Protein AF-A0A1C3NX57-F1 (afdb_monomer)

Secondary structure (DSSP, 8-state):
---TTHHHHHHHHHHHHH-GGGHHHHHHHHHIIIIIS---SSHHHHHHHHHHTT--GGGGGGGG--TTHHHHHHHHHHHHGGG-TT--S-EEEETTEEEE----SSPP-THHHHHHHHHHHHHHTSTT---------SPPP--

Nearest PDB structures (foldseek):
  5xur-assembly2_C  TM=9.170E-01  e=8.388E-14  Mycobacterium tuberculosis H37Rv
  4nxi-assembly1_B  TM=9.418E-01  e=3.862E-13  Mycobacterium tuberculosis H37Rv
  4wkw-assembly2_B  TM=9.558E-01  e=8.288E-13  Mycobacterium leprae Br4923
  4nxi-assembly1_A  TM=9.249E-01  e=4.885E-13  Mycobacterium tuberculosis H37Rv
  5xur-assembly1_B  TM=8.893E-01  e=7.815E-13  Mycobacterium tuberculosis H37Rv

InterPro domains:
  IPR036249 Thioredoxin-like superfamily [SSF52833] (11-103)
  IPR053977 Thioredoxin-like reductase Rv2466c-like [PF22234] (2-134)

Structure (mmCIF, N/CA/C/O backbone):
data_AF-A0A1C3NX57-F1
#
_entry.id   AF-A0A1C3NX57-F1
#
loop_
_atom_site.group_PDB
_atom_site.id
_atom_site.type_symbol
_atom_site.label_atom_id
_atom_site.label_alt_id
_atom_site.label_comp_id
_atom_site.label_asym_id
_atom_site.label_entity_id
_atom_site.label_seq_id
_atom_site.pdbx_PDB_ins_code
_atom_site.Cartn_x
_atom_site.Cartn_y
_atom_site.Cartn_z
_atom_site.occupancy
_atom_site.B_iso_or_equiv
_atom_site.auth_seq_id
_atom_site.auth_comp_id
_atom_site.auth_asym_id
_atom_site.auth_atom_id
_atom_site.pdbx_PDB_model_num
ATOM 1 N N . MET A 1 1 ? 9.498 13.124 -16.969 1.00 51.78 1 MET A N 1
ATOM 2 C CA . MET A 1 1 ? 8.024 13.161 -16.825 1.00 51.78 1 MET A CA 1
ATOM 3 C C . MET A 1 1 ? 7.669 12.447 -15.524 1.00 51.78 1 MET A C 1
ATOM 5 O O . MET A 1 1 ? 8.227 11.384 -15.297 1.00 51.78 1 MET A O 1
ATOM 9 N N . LYS A 1 2 ? 6.868 13.031 -14.620 1.00 56.00 2 LYS A N 1
ATOM 10 C CA . LYS A 1 2 ? 6.512 12.366 -13.348 1.00 56.00 2 LYS A CA 1
ATOM 11 C C . LYS A 1 2 ? 5.449 11.295 -13.625 1.00 56.00 2 LYS A C 1
ATOM 13 O O . LYS A 1 2 ? 4.296 11.643 -13.858 1.00 56.00 2 LYS A O 1
ATOM 18 N N . LEU A 1 3 ? 5.828 10.017 -13.597 1.00 79.00 3 LEU A N 1
ATOM 19 C CA . LEU A 1 3 ? 4.915 8.878 -13.760 1.00 79.00 3 LEU A CA 1
ATOM 20 C C . LEU A 1 3 ? 4.195 8.585 -12.435 1.00 79.00 3 LEU A C 1
ATOM 22 O O . LEU A 1 3 ? 4.444 7.569 -11.796 1.00 79.00 3 LEU A O 1
ATOM 26 N N . LEU A 1 4 ? 3.332 9.500 -11.979 1.00 87.06 4 LEU A N 1
ATOM 27 C CA . LEU A 1 4 ? 2.640 9.360 -10.686 1.00 87.06 4 LEU A CA 1
ATOM 28 C C . LEU A 1 4 ? 1.764 8.097 -10.607 1.00 87.06 4 LEU A C 1
ATOM 30 O O . LEU A 1 4 ? 1.695 7.484 -9.550 1.00 87.06 4 LEU A O 1
ATOM 34 N N . TRP A 1 5 ? 1.160 7.687 -11.726 1.00 96.44 5 TRP A N 1
ATOM 35 C CA . TRP A 1 5 ? 0.401 6.434 -11.849 1.00 96.44 5 TRP A CA 1
ATOM 36 C C . TRP A 1 5 ? 1.296 5.207 -12.079 1.00 96.44 5 TRP A C 1
ATOM 38 O O . TRP A 1 5 ? 0.832 4.078 -11.975 1.00 96.44 5 TRP A O 1
ATOM 48 N N . GLY A 1 6 ? 2.583 5.416 -12.370 1.00 97.38 6 GLY A N 1
ATOM 49 C CA . GLY A 1 6 ? 3.518 4.366 -12.761 1.00 97.38 6 GLY A CA 1
ATOM 50 C C . GLY A 1 6 ? 3.602 3.197 -11.774 1.00 97.38 6 GLY A C 1
ATOM 51 O O . GLY A 1 6 ? 3.372 2.068 -12.194 1.00 97.38 6 GLY A O 1
ATOM 52 N N . PRO A 1 7 ? 3.855 3.433 -10.470 1.00 98.00 7 PRO A N 1
ATOM 53 C CA . PRO A 1 7 ? 3.985 2.347 -9.499 1.00 98.00 7 PRO A CA 1
ATOM 54 C C . PRO A 1 7 ? 2.722 1.485 -9.405 1.00 98.00 7 PRO A C 1
ATOM 56 O O . PRO A 1 7 ? 2.809 0.265 -9.389 1.00 98.00 7 PRO A O 1
ATOM 59 N N . VAL A 1 8 ? 1.543 2.113 -9.373 1.00 98.25 8 VAL A N 1
ATOM 60 C CA . VAL A 1 8 ? 0.270 1.397 -9.209 1.00 98.25 8 VAL A CA 1
ATOM 61 C C . VAL A 1 8 ? -0.158 0.669 -10.483 1.00 98.25 8 VAL A C 1
ATOM 63 O O . VAL A 1 8 ? -0.711 -0.423 -10.388 1.00 98.25 8 VAL A O 1
ATOM 66 N N . ARG A 1 9 ? 0.163 1.215 -11.664 1.00 98.56 9 ARG A N 1
ATOM 67 C CA . ARG A 1 9 ? -0.022 0.536 -12.957 1.00 98.56 9 ARG A CA 1
ATOM 68 C C . ARG A 1 9 ? 0.869 -0.697 -13.088 1.00 98.56 9 ARG A C 1
ATOM 70 O O . ARG A 1 9 ? 0.390 -1.747 -13.499 1.00 98.56 9 ARG A O 1
ATOM 77 N N . ILE A 1 10 ? 2.127 -0.598 -12.656 1.00 98.62 10 ILE A N 1
ATOM 78 C CA . ILE A 1 10 ? 3.029 -1.754 -12.605 1.00 98.62 10 ILE A CA 1
ATOM 79 C C . ILE A 1 10 ? 2.492 -2.805 -11.630 1.00 98.62 10 ILE A C 1
ATOM 81 O O . ILE A 1 10 ? 2.436 -3.975 -11.990 1.00 98.62 10 ILE A O 1
ATOM 85 N N . CYS A 1 11 ? 2.067 -2.416 -10.421 1.00 98.75 11 CYS A N 1
ATOM 86 C CA . CYS A 1 11 ? 1.533 -3.368 -9.444 1.00 98.75 11 CYS A CA 1
ATOM 87 C C . CYS A 1 11 ? 0.296 -4.111 -9.966 1.00 98.75 11 CYS A C 1
ATOM 89 O O . CYS A 1 11 ? 0.250 -5.335 -9.875 1.00 98.75 11 CYS A O 1
ATOM 91 N N . ILE A 1 12 ? -0.684 -3.398 -10.539 1.00 98.75 12 ILE A N 1
ATOM 92 C CA . ILE A 1 12 ? -1.907 -4.037 -11.044 1.00 98.75 12 ILE A CA 1
ATOM 93 C C . ILE A 1 12 ? -1.612 -4.936 -12.257 1.00 98.75 12 ILE A C 1
ATOM 95 O O . ILE A 1 12 ? -2.184 -6.017 -12.368 1.00 98.75 12 ILE A O 1
ATOM 99 N N . ALA A 1 13 ? -0.680 -4.542 -13.134 1.00 98.69 13 ALA A N 1
ATOM 100 C CA . ALA A 1 13 ? -0.267 -5.356 -14.274 1.00 98.69 13 ALA A CA 1
ATOM 101 C C . ALA A 1 13 ? 0.522 -6.599 -13.836 1.00 98.69 13 ALA A C 1
ATOM 103 O O . ALA A 1 13 ? 0.319 -7.684 -14.378 1.00 98.69 13 ALA A O 1
ATOM 104 N N . ALA A 1 14 ? 1.399 -6.457 -12.838 1.00 98.75 14 ALA A N 1
ATOM 105 C CA . ALA A 1 14 ? 2.155 -7.566 -12.273 1.00 98.75 14 ALA A CA 1
ATOM 106 C C . ALA A 1 14 ? 1.215 -8.599 -11.641 1.00 98.75 14 ALA A C 1
ATOM 108 O O . ALA A 1 14 ? 1.322 -9.777 -11.968 1.00 98.75 14 ALA A O 1
ATOM 109 N N . ALA A 1 15 ? 0.250 -8.159 -10.827 1.00 98.62 15 ALA A N 1
ATOM 110 C CA . ALA A 1 15 ? -0.764 -9.041 -10.251 1.00 98.62 15 ALA A CA 1
ATOM 111 C C . ALA A 1 15 ? -1.607 -9.735 -11.335 1.00 98.62 15 ALA A C 1
ATOM 113 O O . ALA A 1 15 ? -1.781 -10.950 -11.305 1.00 98.62 15 ALA A O 1
ATOM 114 N N . ALA A 1 16 ? -2.047 -8.995 -12.359 1.00 98.38 16 ALA A N 1
ATOM 115 C CA . ALA A 1 16 ? -2.831 -9.562 -13.456 1.00 98.38 16 ALA A CA 1
ATOM 116 C C . ALA A 1 16 ? -2.080 -10.646 -14.257 1.00 98.38 16 ALA A C 1
ATOM 118 O O . ALA A 1 16 ? -2.706 -11.580 -14.754 1.00 98.38 16 ALA A O 1
ATOM 119 N N . ARG A 1 17 ? -0.752 -10.528 -14.406 1.00 98.38 17 ARG A N 1
ATOM 120 C CA . ARG A 1 17 ? 0.072 -11.463 -15.198 1.00 98.38 17 ARG A CA 1
ATOM 121 C C . ARG A 1 17 ? 0.710 -12.583 -14.375 1.00 98.38 17 ARG A C 1
ATOM 123 O O . ARG A 1 17 ? 1.022 -13.632 -14.936 1.00 98.38 17 ARG A O 1
ATOM 130 N N . HIS A 1 18 ? 0.939 -12.355 -13.084 1.00 98.44 18 HIS A N 1
ATOM 131 C CA . HIS A 1 18 ? 1.777 -13.215 -12.244 1.00 98.44 18 HIS A CA 1
ATOM 132 C C . HIS A 1 18 ? 1.161 -13.574 -10.885 1.00 98.44 18 HIS A C 1
ATOM 134 O O . HIS A 1 18 ? 1.827 -14.260 -10.121 1.00 98.44 18 HIS A O 1
ATOM 140 N N . GLY A 1 19 ? -0.076 -13.152 -10.600 1.00 98.31 19 GLY A N 1
ATOM 141 C CA . GLY A 1 19 ? -0.781 -13.444 -9.350 1.00 98.31 19 GLY A CA 1
ATOM 142 C C . GLY A 1 19 ? -0.529 -12.418 -8.239 1.00 98.31 19 GLY A C 1
ATOM 143 O O . GLY A 1 19 ? 0.464 -11.689 -8.245 1.00 98.31 19 GLY A O 1
ATOM 144 N N . ASP A 1 20 ? -1.453 -12.332 -7.278 1.00 98.12 20 ASP A N 1
ATOM 145 C CA . ASP A 1 20 ? -1.424 -11.337 -6.194 1.00 98.12 20 ASP A CA 1
ATOM 146 C C . ASP A 1 20 ? -0.227 -11.508 -5.245 1.00 98.12 20 ASP A C 1
ATOM 148 O O . ASP A 1 20 ? 0.188 -10.557 -4.578 1.00 98.12 20 ASP A O 1
ATOM 152 N N . GLU A 1 21 ? 0.378 -12.697 -5.198 1.00 98.19 21 GLU A N 1
ATOM 153 C CA . GLU A 1 21 ? 1.551 -12.997 -4.376 1.00 98.19 21 GLU A CA 1
ATOM 154 C C . GLU A 1 21 ? 2.753 -12.097 -4.692 1.00 98.19 21 GLU A C 1
ATOM 156 O O . GLU A 1 21 ? 3.610 -11.883 -3.832 1.00 98.19 21 GLU A O 1
ATOM 161 N N . VAL A 1 22 ? 2.806 -11.522 -5.899 1.00 98.56 22 VAL A N 1
ATOM 162 C CA . VAL A 1 22 ? 3.892 -10.627 -6.313 1.00 98.56 22 VAL A CA 1
ATOM 163 C C . VAL A 1 22 ? 3.758 -9.229 -5.710 1.00 98.56 22 VAL A C 1
ATOM 165 O O . VAL A 1 22 ? 4.739 -8.483 -5.667 1.00 98.56 22 VAL A O 1
ATOM 168 N N . LEU A 1 23 ? 2.571 -8.858 -5.215 1.00 98.69 23 LEU A N 1
ATOM 169 C CA . LEU A 1 23 ? 2.305 -7.516 -4.701 1.00 98.69 23 LEU A CA 1
ATOM 170 C C . LEU A 1 23 ? 3.136 -7.204 -3.461 1.00 98.69 23 LEU A C 1
ATOM 172 O O . LEU A 1 23 ? 3.701 -6.120 -3.385 1.00 98.69 23 LEU A O 1
ATOM 176 N N . LEU A 1 24 ? 3.260 -8.132 -2.508 1.00 98.50 24 LEU A N 1
ATOM 177 C CA . LEU A 1 24 ? 4.039 -7.907 -1.286 1.00 98.50 24 LEU A CA 1
ATOM 178 C C . LEU A 1 24 ? 5.529 -7.616 -1.565 1.00 98.50 24 LEU A C 1
ATOM 180 O O . LEU A 1 24 ? 6.019 -6.572 -1.109 1.00 98.50 24 LEU A O 1
ATOM 184 N N . PRO A 1 25 ? 6.278 -8.476 -2.286 1.00 98.69 25 PRO A N 1
ATOM 185 C CA . PRO A 1 25 ? 7.681 -8.200 -2.577 1.00 98.69 25 PRO A CA 1
ATOM 186 C C . PRO A 1 25 ? 7.845 -6.953 -3.455 1.00 98.69 25 PRO A C 1
ATOM 188 O O . PRO A 1 25 ? 8.711 -6.124 -3.170 1.00 98.69 25 PRO A O 1
ATOM 191 N N . LEU A 1 26 ? 6.986 -6.750 -4.462 1.00 98.81 26 LEU A N 1
ATOM 192 C CA . LEU A 1 26 ? 7.064 -5.579 -5.340 1.00 98.81 26 LEU A CA 1
ATOM 193 C C . LEU A 1 26 ? 6.756 -4.269 -4.596 1.00 98.81 26 LEU A C 1
ATOM 195 O O . LEU A 1 26 ? 7.492 -3.290 -4.734 1.00 98.81 26 LEU A O 1
ATOM 199 N N . TYR A 1 27 ? 5.714 -4.249 -3.761 1.00 98.62 27 TYR A N 1
ATOM 200 C CA . TYR A 1 27 ? 5.374 -3.117 -2.895 1.00 98.62 27 TYR A CA 1
ATOM 201 C C . TYR A 1 27 ? 6.525 -2.785 -1.946 1.00 98.62 27 TYR A C 1
ATOM 203 O O . TYR A 1 27 ? 6.889 -1.617 -1.806 1.00 98.62 27 TYR A O 1
ATOM 211 N N . THR A 1 28 ? 7.153 -3.805 -1.358 1.00 98.56 28 THR A N 1
ATOM 212 C CA . THR A 1 28 ? 8.328 -3.636 -0.493 1.00 98.56 28 THR A CA 1
ATOM 213 C C . THR A 1 28 ? 9.491 -3.007 -1.263 1.00 98.56 28 THR A C 1
ATOM 215 O O . THR A 1 28 ? 10.055 -2.005 -0.818 1.00 98.56 28 THR A O 1
ATOM 218 N N . ALA A 1 29 ? 9.816 -3.531 -2.447 1.00 98.69 29 ALA A N 1
ATOM 219 C CA . ALA A 1 29 ? 10.906 -3.041 -3.287 1.00 98.69 29 ALA A CA 1
ATOM 220 C C . ALA A 1 29 ? 10.690 -1.585 -3.748 1.00 98.69 29 ALA A C 1
ATOM 222 O O . ALA A 1 29 ? 11.622 -0.770 -3.704 1.00 98.69 29 ALA A O 1
ATOM 223 N N . LEU A 1 30 ? 9.468 -1.232 -4.162 1.00 98.56 30 LEU A N 1
ATOM 224 C CA . LEU A 1 30 ? 9.094 0.127 -4.571 1.00 98.56 30 LEU A CA 1
ATOM 225 C C . LEU A 1 30 ? 9.056 1.091 -3.377 1.00 98.56 30 LEU A C 1
ATOM 227 O O . LEU A 1 30 ? 9.606 2.193 -3.444 1.00 98.56 30 LEU A O 1
ATOM 231 N N . GLY A 1 31 ? 8.433 0.676 -2.274 1.00 97.56 31 GLY A N 1
ATOM 232 C CA . GLY A 1 31 ? 8.289 1.467 -1.056 1.00 97.56 31 GLY A CA 1
ATOM 233 C C . GLY A 1 31 ? 9.637 1.794 -0.419 1.00 97.56 31 GLY A C 1
ATOM 234 O O . GLY A 1 31 ? 9.893 2.953 -0.093 1.00 97.56 31 GLY A O 1
ATOM 235 N N . ARG A 1 32 ? 10.542 0.812 -0.329 1.00 98.00 32 ARG A N 1
ATOM 236 C CA . ARG A 1 32 ? 11.922 0.989 0.147 1.00 98.00 32 ARG A CA 1
ATOM 237 C C . ARG A 1 32 ? 12.658 2.063 -0.658 1.00 98.00 32 ARG A C 1
ATOM 239 O O . ARG A 1 32 ? 13.144 3.035 -0.079 1.00 98.00 32 ARG A O 1
ATOM 246 N N . ARG A 1 33 ? 12.654 1.943 -1.991 1.00 97.94 33 ARG A N 1
ATOM 247 C CA . ARG A 1 33 ? 13.264 2.923 -2.908 1.00 97.94 33 ARG A CA 1
ATOM 248 C C . ARG A 1 33 ? 12.681 4.317 -2.720 1.00 97.94 33 ARG A C 1
ATOM 250 O O . ARG A 1 33 ? 13.405 5.305 -2.604 1.00 97.94 33 ARG A O 1
ATOM 257 N N . ARG A 1 34 ? 11.356 4.424 -2.655 1.00 96.31 34 ARG A N 1
ATOM 258 C CA . ARG A 1 34 ? 10.688 5.724 -2.575 1.00 96.31 34 ARG A CA 1
ATOM 259 C C . ARG A 1 34 ? 10.847 6.405 -1.226 1.00 96.31 34 ARG A C 1
ATOM 261 O O . ARG A 1 34 ? 11.115 7.607 -1.174 1.00 96.31 34 ARG A O 1
ATOM 268 N N . HIS A 1 35 ? 10.610 5.671 -0.149 1.00 95.94 35 HIS A N 1
ATOM 269 C CA . HIS A 1 35 ? 10.475 6.237 1.186 1.00 95.94 35 HIS A CA 1
ATOM 270 C C . HIS A 1 35 ? 11.804 6.289 1.931 1.00 95.94 35 HIS A C 1
ATOM 272 O O . HIS A 1 35 ? 12.054 7.297 2.594 1.00 95.94 35 HIS A O 1
ATOM 278 N N . LEU A 1 36 ? 12.666 5.279 1.780 1.00 96.31 36 LEU A N 1
ATOM 279 C CA . LEU A 1 36 ? 13.963 5.228 2.462 1.00 96.31 36 LEU A CA 1
ATOM 280 C C . LEU A 1 36 ? 15.061 5.848 1.596 1.00 96.31 36 LEU A C 1
ATOM 282 O O . LEU A 1 36 ? 15.732 6.777 2.031 1.00 96.31 36 LEU A O 1
ATOM 286 N N . GLU A 1 37 ? 15.178 5.417 0.339 1.00 97.19 37 GLU A N 1
ATOM 287 C CA . GLU A 1 37 ? 16.252 5.866 -0.568 1.00 97.19 37 GLU A CA 1
ATOM 288 C C . GLU A 1 37 ? 15.927 7.173 -1.306 1.00 97.19 37 GLU A C 1
ATOM 290 O O . GLU A 1 37 ? 16.767 7.730 -2.007 1.00 97.19 37 GLU A O 1
ATOM 295 N N . LYS A 1 38 ? 14.698 7.681 -1.149 1.00 96.12 38 LYS A N 1
ATOM 296 C CA . LYS A 1 38 ? 14.199 8.917 -1.779 1.00 96.12 38 LYS A CA 1
ATOM 297 C C . LYS A 1 38 ? 14.273 8.909 -3.312 1.00 96.12 38 LYS A C 1
ATOM 299 O O . LYS A 1 38 ? 14.272 9.976 -3.934 1.00 96.12 38 LYS A O 1
ATOM 304 N N . ALA A 1 39 ? 14.253 7.724 -3.920 1.00 96.50 39 ALA A N 1
ATOM 305 C CA . ALA A 1 39 ? 14.202 7.563 -5.364 1.00 96.50 39 ALA A CA 1
ATOM 306 C C . ALA A 1 39 ? 12.962 8.254 -5.960 1.00 96.50 39 ALA A C 1
ATOM 308 O O . ALA A 1 39 ? 11.917 8.425 -5.311 1.00 96.50 39 ALA A O 1
ATOM 309 N N . GLN A 1 40 ? 13.097 8.684 -7.213 1.00 96.00 40 GLN A N 1
ATOM 310 C CA . GLN A 1 40 ? 12.010 9.274 -7.989 1.00 96.00 40 GLN A CA 1
ATOM 311 C C . GLN A 1 40 ? 11.264 8.187 -8.759 1.00 96.00 40 GLN A C 1
ATOM 313 O O . GLN A 1 40 ? 11.833 7.170 -9.132 1.00 96.00 40 GLN A O 1
ATOM 318 N N . TRP A 1 41 ? 9.995 8.432 -9.068 1.00 96.06 41 TRP A N 1
ATOM 319 C CA . TRP A 1 41 ? 9.232 7.557 -9.954 1.00 96.06 41 TRP A CA 1
ATOM 320 C C . TRP A 1 41 ? 9.660 7.742 -11.410 1.00 96.06 41 TRP A C 1
ATOM 322 O O . TRP A 1 41 ? 9.213 8.671 -12.090 1.00 96.06 41 TRP A O 1
ATOM 332 N N . ASN A 1 42 ? 10.563 6.868 -11.853 1.00 95.75 42 ASN A N 1
ATOM 333 C CA . ASN A 1 42 ? 11.120 6.803 -13.198 1.00 95.75 42 ASN A CA 1
ATOM 334 C C . ASN A 1 42 ? 11.381 5.343 -13.618 1.00 95.75 42 ASN A C 1
ATOM 336 O O . ASN A 1 42 ? 11.349 4.430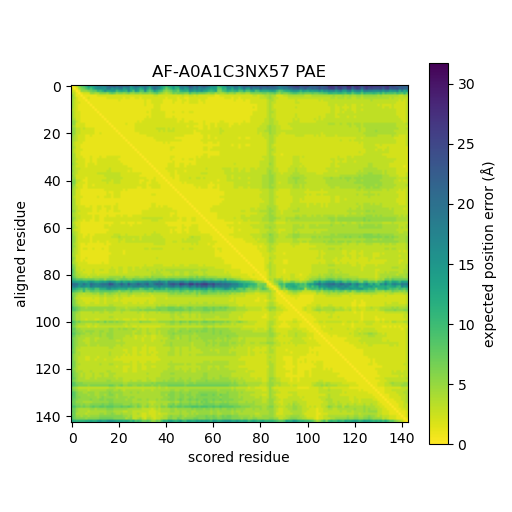 -12.793 1.00 95.75 42 ASN A O 1
ATOM 340 N N . THR A 1 43 ? 11.655 5.157 -14.909 1.00 95.94 43 THR A N 1
ATOM 341 C CA . THR A 1 43 ? 11.935 3.865 -15.552 1.00 95.94 43 THR A CA 1
ATOM 342 C C . THR A 1 43 ? 13.009 3.065 -14.812 1.00 95.94 43 THR A C 1
ATOM 344 O O . THR A 1 43 ? 12.780 1.900 -14.511 1.00 95.94 43 THR A O 1
ATOM 347 N N . ASP A 1 44 ? 14.127 3.692 -14.435 1.00 96.38 44 ASP A N 1
ATOM 348 C CA . ASP A 1 44 ? 15.240 3.007 -13.760 1.00 96.38 44 ASP A CA 1
ATOM 349 C C . ASP A 1 44 ? 14.837 2.452 -12.387 1.00 96.38 44 ASP A C 1
ATOM 351 O O . ASP A 1 44 ? 15.170 1.320 -12.038 1.00 96.38 44 ASP A O 1
ATOM 355 N N . THR A 1 45 ? 14.070 3.227 -11.612 1.00 97.44 45 THR A N 1
ATOM 356 C CA . THR A 1 45 ? 13.567 2.809 -10.294 1.00 97.44 45 THR A CA 1
ATOM 357 C C . THR A 1 45 ? 12.610 1.627 -10.428 1.00 97.44 45 THR A C 1
ATOM 359 O O . THR A 1 45 ? 12.665 0.698 -9.621 1.00 97.44 45 THR A O 1
ATOM 362 N N . PHE A 1 46 ? 11.754 1.640 -11.452 1.00 98.25 46 PHE A N 1
ATOM 363 C CA . PHE A 1 46 ? 10.824 0.550 -11.736 1.00 98.25 46 PHE A CA 1
ATOM 364 C C . PHE A 1 46 ? 11.544 -0.713 -12.207 1.00 98.25 46 PHE A C 1
ATOM 366 O O . PHE A 1 46 ? 11.308 -1.782 -11.650 1.00 98.25 46 PHE A O 1
ATOM 373 N N . ALA A 1 47 ? 12.473 -0.584 -13.157 1.00 98.25 47 ALA A N 1
ATOM 374 C CA . ALA A 1 47 ? 13.278 -1.694 -13.656 1.00 98.25 47 ALA A CA 1
ATOM 375 C C . ALA A 1 47 ? 14.081 -2.354 -12.527 1.00 98.25 47 ALA A C 1
ATOM 377 O O . ALA A 1 47 ? 14.084 -3.575 -12.396 1.00 98.25 47 ALA A O 1
ATOM 378 N N . ALA A 1 48 ? 14.704 -1.549 -11.659 1.00 98.50 48 ALA A N 1
ATOM 379 C CA . ALA A 1 48 ? 15.450 -2.055 -10.514 1.00 98.50 48 ALA A CA 1
ATOM 380 C C . ALA A 1 48 ? 14.553 -2.792 -9.504 1.00 98.50 48 ALA A C 1
ATOM 382 O O . ALA A 1 48 ? 14.987 -3.792 -8.936 1.00 98.50 48 ALA A O 1
ATOM 383 N N . ALA A 1 49 ? 13.329 -2.308 -9.259 1.00 98.69 49 ALA A N 1
ATOM 384 C CA . ALA A 1 49 ? 12.385 -2.967 -8.357 1.00 98.69 49 ALA A CA 1
ATOM 385 C C . ALA A 1 49 ? 11.884 -4.302 -8.923 1.00 98.69 49 ALA A C 1
ATOM 387 O O . ALA A 1 49 ? 11.863 -5.287 -8.195 1.00 98.69 49 ALA A O 1
ATOM 388 N N . LEU A 1 50 ? 11.542 -4.347 -10.214 1.0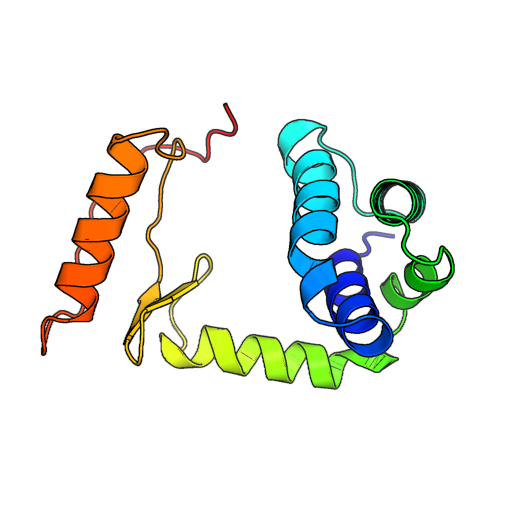0 98.75 50 LEU A N 1
ATOM 389 C CA . LEU A 1 50 ? 11.111 -5.568 -10.901 1.00 98.75 50 LEU A CA 1
ATOM 390 C C . LEU A 1 50 ? 12.226 -6.621 -10.931 1.00 98.75 50 LEU A C 1
ATOM 392 O O . LEU A 1 50 ? 11.983 -7.776 -10.591 1.00 98.75 50 LEU A O 1
ATOM 396 N N . ALA A 1 51 ? 13.457 -6.209 -11.248 1.00 98.75 51 ALA A N 1
ATOM 397 C CA . ALA A 1 51 ? 14.616 -7.096 -11.249 1.00 98.75 51 ALA A CA 1
ATOM 398 C C . ALA A 1 51 ? 14.910 -7.690 -9.860 1.00 98.75 51 ALA A C 1
ATOM 400 O O . ALA A 1 51 ? 15.221 -8.874 -9.763 1.00 98.75 51 ALA A O 1
ATOM 401 N N . GLU A 1 52 ? 14.781 -6.901 -8.784 1.00 98.56 52 GLU A N 1
ATOM 402 C CA . GLU A 1 52 ? 14.968 -7.375 -7.400 1.00 98.56 52 GLU A CA 1
ATOM 403 C C . GLU A 1 52 ? 14.013 -8.516 -7.038 1.00 98.56 52 GLU A C 1
ATOM 405 O O . GLU A 1 52 ? 14.402 -9.434 -6.320 1.00 98.56 52 GLU A O 1
ATOM 410 N N . VAL A 1 53 ? 12.782 -8.472 -7.549 1.00 98.56 53 VAL A N 1
ATOM 411 C CA . VAL A 1 53 ? 11.738 -9.455 -7.228 1.00 98.56 53 VAL A CA 1
ATOM 412 C C . VAL A 1 53 ? 11.558 -10.520 -8.316 1.00 98.56 53 VAL A C 1
ATOM 414 O O . VAL A 1 53 ? 10.629 -11.317 -8.241 1.00 98.56 53 VAL A O 1
ATOM 417 N N . GLY A 1 54 ? 12.439 -10.549 -9.323 1.00 98.50 54 GLY A N 1
ATOM 418 C CA . GLY A 1 54 ? 12.416 -11.542 -10.400 1.00 98.50 54 GLY A CA 1
ATOM 419 C C . GLY A 1 54 ? 11.247 -11.401 -11.381 1.00 98.50 54 GLY A C 1
ATOM 420 O O . GLY A 1 54 ? 10.900 -12.376 -12.046 1.00 98.50 54 GLY A O 1
ATOM 421 N N . LEU A 1 55 ? 10.635 -10.217 -11.478 1.00 98.75 55 LEU A N 1
ATOM 422 C CA . LEU A 1 55 ? 9.537 -9.950 -12.407 1.00 98.75 55 LEU A CA 1
ATOM 423 C C . LEU A 1 55 ? 10.046 -9.495 -13.791 1.00 98.75 55 LEU A C 1
ATOM 425 O O . LEU A 1 55 ? 11.103 -8.862 -13.879 1.00 98.75 55 LEU A O 1
ATOM 429 N N . PRO A 1 56 ? 9.298 -9.776 -14.877 1.00 98.50 56 PRO A N 1
ATOM 430 C CA . PRO A 1 56 ? 9.677 -9.381 -16.233 1.00 98.50 56 PRO A CA 1
ATOM 431 C C . PRO A 1 56 ? 9.918 -7.874 -16.402 1.00 98.50 56 PRO A C 1
ATOM 433 O O . PRO A 1 56 ? 9.168 -7.040 -15.895 1.00 98.50 56 PRO A O 1
ATOM 436 N N . ALA A 1 57 ? 10.967 -7.518 -17.147 1.00 97.69 57 ALA A N 1
ATOM 437 C CA . ALA A 1 57 ? 11.371 -6.124 -17.344 1.00 97.69 57 ALA A CA 1
ATOM 438 C C . ALA A 1 57 ? 10.384 -5.310 -18.203 1.00 97.69 57 ALA A C 1
ATOM 440 O O . ALA A 1 57 ? 10.317 -4.092 -18.056 1.00 97.69 57 ALA A O 1
ATOM 441 N N . ASP A 1 58 ? 9.596 -5.964 -19.061 1.00 97.69 58 ASP A N 1
ATOM 442 C CA . ASP A 1 58 ? 8.576 -5.322 -19.904 1.00 97.69 58 ASP A CA 1
ATOM 443 C C . ASP A 1 58 ? 7.413 -4.737 -19.085 1.00 97.69 58 ASP A C 1
ATOM 445 O O . ASP A 1 58 ? 6.708 -3.844 -19.550 1.00 97.69 58 ASP A O 1
ATOM 449 N N . LEU A 1 59 ? 7.239 -5.157 -17.824 1.00 98.38 59 LEU A N 1
ATOM 450 C CA . LEU A 1 59 ? 6.264 -4.542 -16.921 1.00 98.38 59 LEU A CA 1
ATOM 451 C C . LEU A 1 59 ? 6.522 -3.043 -16.710 1.00 98.38 59 LEU A C 1
ATOM 453 O O . LEU A 1 59 ? 5.580 -2.310 -16.417 1.00 98.38 59 LEU A O 1
ATOM 457 N N . VAL A 1 60 ? 7.752 -2.552 -16.903 1.00 97.94 60 VAL A N 1
ATOM 458 C CA . VAL A 1 60 ? 8.079 -1.117 -16.831 1.00 97.94 60 VAL A CA 1
ATOM 459 C C . VAL A 1 60 ? 7.243 -0.286 -17.805 1.00 97.94 60 VAL A C 1
ATOM 461 O O . VAL A 1 60 ? 6.835 0.825 -17.458 1.00 97.94 60 VAL A O 1
ATOM 464 N N . ASP A 1 61 ? 6.936 -0.822 -18.986 1.00 97.00 61 ASP A N 1
ATOM 465 C CA . ASP A 1 61 ? 6.201 -0.096 -20.026 1.00 97.00 61 ASP A CA 1
ATOM 466 C C . ASP A 1 61 ? 4.755 0.199 -19.602 1.00 97.00 61 ASP A C 1
ATOM 468 O O . ASP A 1 61 ? 4.168 1.214 -19.991 1.00 97.00 61 ASP A O 1
ATOM 472 N N . THR A 1 62 ? 4.202 -0.616 -18.697 1.00 97.69 62 THR A N 1
ATOM 473 C CA . THR A 1 62 ? 2.852 -0.412 -18.156 1.00 97.69 62 THR A CA 1
ATOM 474 C C . THR A 1 62 ? 2.740 0.872 -17.331 1.00 97.69 62 THR A C 1
ATOM 476 O O . THR A 1 62 ? 1.656 1.439 -17.218 1.00 97.69 62 THR A O 1
ATOM 479 N N . ALA A 1 63 ? 3.856 1.419 -16.830 1.00 97.31 63 ALA A N 1
ATOM 480 C CA . ALA A 1 63 ? 3.855 2.674 -16.08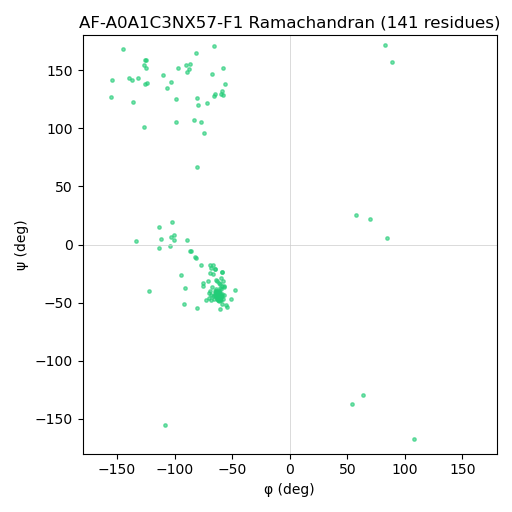4 1.00 97.31 63 ALA A CA 1
ATOM 481 C C . ALA A 1 63 ? 3.313 3.865 -16.897 1.00 97.31 63 ALA A C 1
ATOM 483 O O . ALA A 1 63 ? 2.760 4.810 -16.322 1.00 97.31 63 ALA A O 1
ATOM 484 N N . ALA A 1 64 ? 3.475 3.830 -18.223 1.00 95.50 64 ALA A N 1
ATOM 485 C CA . ALA A 1 64 ? 3.020 4.865 -19.150 1.00 95.50 64 ALA A CA 1
ATOM 486 C C . ALA A 1 64 ? 1.752 4.476 -19.936 1.00 95.50 64 ALA A C 1
ATOM 488 O O . ALA A 1 64 ? 1.244 5.301 -20.692 1.00 95.50 64 ALA A O 1
ATOM 489 N N . SER A 1 65 ? 1.227 3.267 -19.730 1.00 95.62 65 SER A N 1
ATOM 490 C CA . SER A 1 65 ? 0.027 2.740 -20.389 1.00 95.62 65 SER A CA 1
ATOM 491 C C . SER A 1 65 ? -1.215 2.917 -19.514 1.00 95.62 65 SER A C 1
ATOM 493 O O . SER A 1 65 ? -1.111 2.934 -18.291 1.00 95.62 65 SER A O 1
ATOM 495 N N . ASP A 1 66 ? -2.393 3.045 -20.118 1.00 96.75 66 ASP A N 1
ATOM 496 C CA . ASP A 1 66 ? -3.694 3.031 -19.437 1.00 96.75 66 ASP A CA 1
ATOM 497 C C . ASP A 1 66 ? -4.421 1.677 -19.543 1.00 96.75 66 ASP A C 1
ATOM 499 O O . ASP A 1 66 ? -5.524 1.537 -19.017 1.00 96.75 66 ASP A O 1
ATOM 503 N N . GLU A 1 67 ? -3.786 0.667 -20.151 1.00 97.56 67 GLU A N 1
ATOM 504 C CA . GLU A 1 67 ? -4.334 -0.679 -20.395 1.00 97.56 67 GLU A CA 1
ATOM 505 C C . GLU A 1 67 ? -5.009 -1.297 -19.157 1.00 97.56 67 GLU A C 1
ATOM 507 O O . GLU A 1 67 ? -6.069 -1.911 -19.262 1.00 97.56 67 GLU A O 1
ATOM 512 N N . PHE A 1 68 ? -4.434 -1.085 -17.970 1.00 97.69 68 PHE A N 1
ATOM 513 C CA . PHE A 1 68 ? -4.931 -1.644 -16.710 1.00 97.69 68 PHE A CA 1
ATOM 514 C C . PHE A 1 68 ? -5.686 -0.635 -15.830 1.00 97.69 68 PHE A C 1
ATOM 516 O O . PHE A 1 68 ? -6.067 -0.962 -14.704 1.00 97.69 68 PHE A O 1
ATOM 523 N N . ASP A 1 69 ? -5.941 0.588 -16.306 1.00 98.19 69 ASP A N 1
ATOM 524 C CA . ASP A 1 69 ? -6.540 1.644 -15.482 1.00 98.19 69 ASP A CA 1
ATOM 525 C C . ASP A 1 69 ? -7.959 1.291 -15.010 1.00 98.19 69 ASP A C 1
ATOM 527 O O . ASP A 1 69 ? -8.370 1.707 -13.927 1.00 98.19 69 ASP A O 1
ATOM 531 N N . GLN A 1 70 ? -8.730 0.531 -15.796 1.00 98.25 70 GLN A N 1
ATOM 532 C CA . GLN A 1 70 ? -10.057 0.077 -15.373 1.00 98.25 70 GLN A CA 1
ATOM 533 C C . GLN A 1 70 ? -9.965 -0.884 -14.179 1.00 98.25 70 GLN A C 1
ATOM 535 O O . GLN A 1 70 ? -10.671 -0.691 -13.189 1.00 98.25 70 GLN A O 1
ATOM 540 N N . ALA A 1 71 ? -9.071 -1.876 -14.246 1.00 98.06 71 ALA A N 1
ATOM 541 C CA . ALA A 1 71 ? -8.834 -2.817 -13.153 1.00 98.06 71 ALA A CA 1
ATOM 542 C C . ALA A 1 71 ? -8.284 -2.102 -11.910 1.00 98.06 71 ALA A C 1
ATOM 544 O O . ALA A 1 71 ? -8.730 -2.359 -10.793 1.00 98.06 71 ALA A O 1
ATOM 545 N N . LEU A 1 72 ? -7.384 -1.134 -12.109 1.00 98.25 72 LEU A N 1
ATOM 546 C CA . LEU A 1 72 ? -6.849 -0.300 -11.038 1.00 98.25 72 LEU A CA 1
ATOM 547 C C . LEU A 1 72 ? -7.948 0.506 -10.334 1.00 98.25 72 LEU A C 1
ATOM 549 O O . LEU A 1 72 ? -7.997 0.526 -9.106 1.00 98.25 72 LEU A O 1
ATOM 553 N N . ARG A 1 73 ? -8.847 1.156 -11.088 1.00 97.50 73 ARG A N 1
ATOM 554 C CA . ARG A 1 73 ? -9.977 1.899 -10.505 1.00 97.50 73 ARG A CA 1
ATOM 555 C C . ARG A 1 73 ? -10.928 0.976 -9.750 1.00 97.50 73 ARG A C 1
ATOM 557 O O . ARG A 1 73 ? -11.353 1.336 -8.661 1.00 97.50 73 ARG A O 1
ATOM 564 N N . ALA A 1 74 ? -11.222 -0.207 -10.291 1.00 97.50 74 ALA A N 1
ATOM 565 C CA . ALA A 1 74 ? -12.063 -1.189 -9.611 1.00 97.50 74 ALA A CA 1
ATOM 566 C C . ALA A 1 74 ? -11.445 -1.643 -8.276 1.00 97.50 74 ALA A C 1
ATOM 568 O O . ALA A 1 74 ? -12.123 -1.617 -7.255 1.00 97.50 74 ALA A O 1
ATOM 569 N N . SER A 1 75 ? -10.147 -1.968 -8.264 1.00 96.88 75 SER A N 1
ATOM 570 C CA . SER A 1 75 ? -9.411 -2.322 -7.041 1.00 96.88 75 SER A CA 1
ATOM 571 C C . SER A 1 75 ? -9.382 -1.173 -6.026 1.00 96.88 75 SER A C 1
ATOM 573 O O . SER A 1 75 ? -9.574 -1.389 -4.831 1.00 96.88 75 SER A O 1
ATOM 575 N N . HIS A 1 76 ? -9.191 0.062 -6.494 1.00 95.56 76 HIS A N 1
ATOM 576 C CA . HIS A 1 76 ? -9.218 1.244 -5.639 1.00 95.56 76 HIS A CA 1
ATOM 577 C C . HIS A 1 76 ? -10.587 1.454 -4.978 1.00 95.56 76 HIS A C 1
ATOM 579 O O . HIS A 1 76 ? -10.640 1.662 -3.768 1.00 95.56 76 HIS A O 1
ATOM 585 N N . HIS A 1 77 ? -11.674 1.374 -5.751 1.00 94.38 77 HIS A N 1
ATOM 586 C CA . HIS A 1 77 ? -13.038 1.523 -5.238 1.00 94.38 77 HIS A CA 1
ATOM 587 C C . HIS A 1 77 ? -13.412 0.410 -4.261 1.00 94.38 77 HIS A C 1
ATOM 589 O O . HIS A 1 77 ? -13.980 0.701 -3.212 1.00 94.38 77 HIS A O 1
ATOM 595 N N . ASP A 1 78 ? -13.020 -0.838 -4.539 1.00 93.62 78 ASP A N 1
ATOM 596 C CA . ASP A 1 78 ? -13.258 -1.945 -3.610 1.00 93.62 78 ASP A CA 1
ATOM 597 C C . ASP A 1 78 ? -12.648 -1.682 -2.224 1.00 93.62 78 ASP A C 1
ATOM 599 O O . ASP A 1 78 ? -13.263 -2.019 -1.220 1.00 93.62 78 ASP A O 1
ATOM 603 N N . GLY A 1 79 ? -11.480 -1.037 -2.141 1.00 92.62 79 GLY A N 1
ATOM 604 C CA . GLY A 1 79 ? -10.875 -0.659 -0.862 1.00 92.62 79 GLY A CA 1
ATOM 605 C C . GLY A 1 79 ? -11.463 0.617 -0.250 1.00 92.62 79 GLY A C 1
ATOM 606 O O . GLY A 1 79 ? -11.880 0.622 0.909 1.00 92.62 79 GLY A O 1
ATOM 607 N N . MET A 1 80 ? -11.468 1.712 -1.012 1.00 92.38 80 MET A N 1
ATOM 608 C CA . MET A 1 80 ? -11.759 3.054 -0.494 1.00 92.38 80 MET A CA 1
ATOM 609 C C . MET A 1 80 ? -13.245 3.290 -0.221 1.00 92.38 80 MET A C 1
ATOM 611 O O . MET A 1 80 ? -13.578 3.944 0.767 1.00 92.38 80 MET A O 1
ATOM 615 N N . ASP A 1 81 ? -14.152 2.735 -1.028 1.00 91.81 81 ASP A N 1
ATOM 616 C CA . ASP A 1 81 ? -15.587 3.011 -0.878 1.00 91.81 81 ASP A CA 1
ATOM 617 C C . ASP A 1 81 ? -16.155 2.386 0.412 1.00 91.81 81 ASP A C 1
ATOM 619 O O . ASP A 1 81 ? -17.189 2.823 0.920 1.00 91.81 81 ASP A O 1
ATOM 623 N N . ARG A 1 82 ? -15.445 1.412 1.007 1.00 91.31 82 ARG A N 1
ATOM 624 C CA . ARG A 1 82 ? -15.832 0.751 2.267 1.00 91.31 82 ARG A CA 1
ATOM 625 C C . ARG A 1 82 ? -15.753 1.659 3.494 1.00 91.31 82 ARG A C 1
ATOM 627 O O . ARG A 1 82 ? -16.363 1.345 4.511 1.00 91.31 82 ARG A O 1
ATOM 634 N N . VAL A 1 83 ? -15.001 2.756 3.423 1.00 86.81 83 VAL A N 1
ATOM 635 C CA . VAL A 1 83 ? -14.797 3.700 4.539 1.00 86.81 83 VAL A CA 1
AT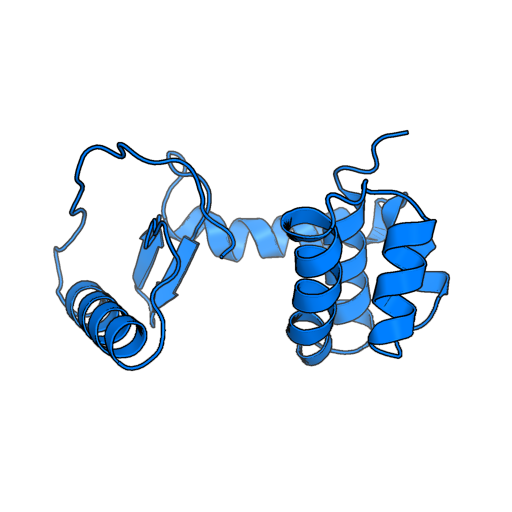OM 636 C C . VAL A 1 83 ? -15.444 5.067 4.299 1.00 86.81 83 VAL A C 1
ATOM 638 O O . VAL A 1 83 ? -15.313 5.967 5.128 1.00 86.81 83 VAL A O 1
ATOM 641 N N . GLY A 1 84 ? -16.183 5.212 3.193 1.00 78.81 84 GLY A N 1
ATOM 642 C CA . GLY A 1 84 ? -16.837 6.455 2.789 1.00 78.81 84 GLY A CA 1
ATOM 643 C C . GLY A 1 84 ? -15.919 7.432 2.043 1.00 78.81 84 GLY A C 1
ATOM 644 O O . GLY A 1 84 ? -14.713 7.241 1.929 1.00 78.81 84 GLY A O 1
ATOM 645 N N . MET A 1 85 ? -16.520 8.501 1.512 1.00 60.66 85 MET A N 1
ATOM 646 C CA . MET A 1 85 ? -15.885 9.418 0.546 1.00 60.66 85 MET A CA 1
ATOM 647 C C . MET A 1 85 ? -14.990 10.505 1.174 1.00 60.66 85 MET A C 1
ATOM 649 O O . MET A 1 85 ? -14.255 11.173 0.451 1.00 60.66 85 MET A O 1
ATOM 653 N N . ASP A 1 86 ? -15.026 10.687 2.498 1.00 69.31 86 ASP A N 1
ATOM 654 C CA . ASP A 1 86 ? -14.376 11.819 3.185 1.00 69.31 86 ASP A CA 1
ATOM 655 C C . ASP A 1 86 ? -13.043 11.455 3.870 1.00 69.31 86 ASP A C 1
ATOM 657 O O . ASP A 1 86 ? -12.565 12.172 4.754 1.00 69.31 86 ASP A O 1
ATOM 661 N N . VAL A 1 87 ? -12.416 10.340 3.477 1.00 80.12 87 VAL A N 1
ATOM 662 C CA . VAL A 1 87 ? -11.161 9.860 4.077 1.00 80.12 87 VAL A CA 1
ATOM 663 C C . VAL A 1 87 ? -10.054 9.632 3.047 1.00 80.12 87 VAL A C 1
ATOM 665 O O . VAL A 1 87 ? -10.286 9.501 1.849 1.00 80.12 87 VAL A O 1
ATOM 668 N N . GLY A 1 88 ? -8.808 9.627 3.528 1.00 86.38 88 GLY A N 1
ATOM 669 C CA . GLY A 1 88 ? -7.616 9.362 2.720 1.00 86.38 88 GLY A CA 1
ATOM 670 C C . GLY A 1 88 ? -6.996 8.000 3.029 1.00 86.38 88 GLY A C 1
ATOM 671 O O . GLY A 1 88 ? -7.641 7.098 3.543 1.00 86.38 88 GLY A O 1
ATOM 672 N N . THR A 1 89 ? -5.702 7.859 2.761 1.00 91.62 89 THR A N 1
ATOM 673 C CA . THR A 1 89 ? -4.910 6.686 3.163 1.00 91.62 89 THR A CA 1
ATOM 674 C C . THR A 1 89 ? -4.291 6.881 4.553 1.00 91.62 89 THR A C 1
ATOM 676 O O . THR A 1 89 ? -3.889 8.009 4.864 1.00 91.62 89 THR A O 1
ATOM 679 N N . PRO A 1 90 ? -4.095 5.820 5.357 1.00 94.44 90 PRO A N 1
ATOM 680 C CA . PRO A 1 90 ? -4.307 4.402 5.044 1.00 94.44 90 PRO A CA 1
ATOM 681 C C . PRO A 1 90 ? -5.748 3.924 5.289 1.00 94.44 90 PRO A C 1
ATOM 683 O O . PRO A 1 90 ? -6.452 4.483 6.126 1.00 94.44 90 PRO A O 1
ATOM 686 N N . VAL A 1 91 ? -6.140 2.858 4.587 1.00 96.00 91 VAL A N 1
ATOM 687 C CA . VAL A 1 91 ? -7.402 2.128 4.778 1.00 96.00 91 VAL A CA 1
ATOM 688 C C . VAL A 1 91 ? -7.087 0.653 5.001 1.00 96.00 91 VAL A C 1
ATOM 690 O O . VAL A 1 91 ? -6.222 0.103 4.317 1.00 96.00 91 VAL A O 1
ATOM 693 N N . ILE A 1 92 ? -7.779 0.021 5.948 1.00 96.38 92 ILE A N 1
ATOM 694 C CA . ILE A 1 92 ? -7.680 -1.416 6.219 1.00 96.38 92 ILE A CA 1
ATOM 695 C C . ILE A 1 92 ? -9.070 -2.008 6.447 1.00 96.38 92 ILE A C 1
ATOM 697 O O . ILE A 1 92 ? -9.915 -1.381 7.082 1.00 96.38 92 ILE A O 1
ATOM 701 N N . ALA A 1 93 ? -9.296 -3.221 5.949 1.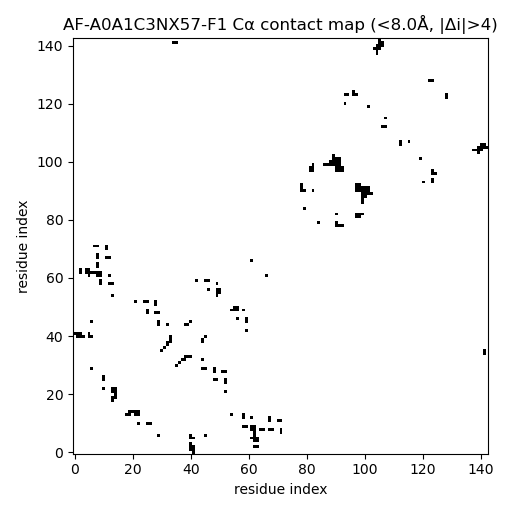00 96.00 93 ALA A N 1
ATOM 702 C CA . ALA A 1 93 ? -10.472 -4.021 6.267 1.00 96.00 93 ALA A CA 1
ATOM 703 C C . ALA A 1 93 ? -10.087 -5.170 7.207 1.00 96.00 93 ALA A C 1
ATOM 705 O O . ALA A 1 93 ? -9.079 -5.846 6.992 1.00 96.00 93 ALA A O 1
ATOM 706 N N . VAL A 1 94 ? -10.892 -5.387 8.244 1.00 96.38 94 VAL A N 1
ATOM 707 C CA . VAL A 1 94 ? -10.768 -6.483 9.209 1.00 96.38 94 VAL A CA 1
ATOM 708 C C . VAL A 1 94 ? -12.114 -7.200 9.264 1.00 96.38 94 VAL A C 1
ATOM 710 O O . VAL A 1 94 ? -13.066 -6.717 9.875 1.00 96.38 94 VAL A O 1
ATOM 713 N N . GLY A 1 95 ? -12.203 -8.342 8.575 1.00 92.44 95 GLY A N 1
ATOM 714 C CA . GLY A 1 95 ? -13.492 -8.974 8.286 1.00 92.44 95 GLY A CA 1
ATOM 715 C C . GLY A 1 95 ? -14.349 -8.064 7.403 1.00 92.44 95 GLY A C 1
ATOM 716 O O . GLY A 1 95 ? -13.862 -7.540 6.401 1.00 92.44 95 GLY A O 1
ATOM 717 N N . ASP A 1 96 ? -15.599 -7.842 7.807 1.00 91.69 96 ASP A N 1
ATOM 718 C CA . ASP A 1 96 ? -16.549 -6.986 7.082 1.00 91.69 96 ASP A CA 1
ATOM 719 C C . ASP A 1 96 ? -16.449 -5.498 7.468 1.00 91.69 96 ASP A C 1
ATOM 721 O O . ASP A 1 96 ? -17.099 -4.650 6.855 1.00 91.69 96 ASP A O 1
ATOM 725 N N . THR A 1 97 ? -15.626 -5.157 8.466 1.00 95.25 97 THR A N 1
ATOM 726 C CA . THR A 1 97 ? -15.464 -3.781 8.954 1.00 95.25 97 THR A CA 1
ATOM 727 C C . THR A 1 97 ? -14.219 -3.145 8.343 1.00 95.25 97 THR A C 1
ATOM 729 O O . THR A 1 97 ? -13.114 -3.668 8.485 1.00 95.25 97 THR A O 1
ATOM 732 N N . ALA A 1 98 ? -14.373 -1.989 7.698 1.00 95.69 98 ALA A N 1
ATOM 733 C CA . ALA A 1 98 ? -13.258 -1.208 7.172 1.00 95.69 98 ALA A CA 1
ATOM 734 C C . A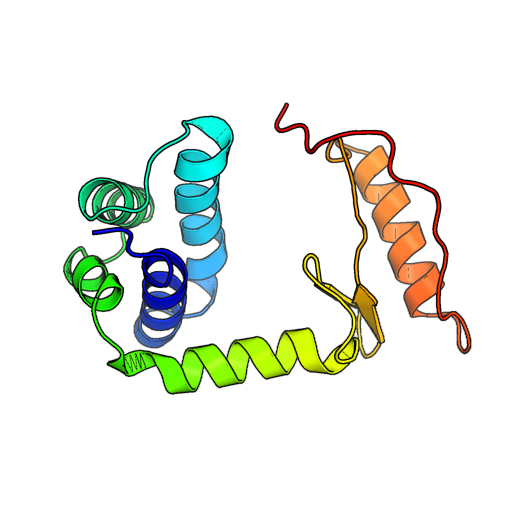LA A 1 98 ? -13.056 0.089 7.962 1.00 95.69 98 ALA A C 1
ATOM 736 O O . ALA A 1 98 ? -14.016 0.710 8.415 1.00 95.69 98 ALA A O 1
ATOM 737 N N . PHE A 1 99 ? -11.800 0.514 8.095 1.00 95.06 99 PHE A N 1
ATOM 738 C CA . PHE A 1 99 ? -11.421 1.733 8.801 1.00 95.06 99 PHE A CA 1
ATOM 739 C C . PHE A 1 99 ? -10.458 2.589 7.993 1.00 95.06 99 PHE A C 1
ATOM 741 O O . PHE A 1 99 ? -9.530 2.084 7.359 1.00 95.06 99 PHE A O 1
ATOM 748 N N . PHE A 1 100 ? -10.626 3.906 8.107 1.00 95.50 100 PHE A N 1
ATOM 749 C CA . PHE A 1 100 ? -9.524 4.836 7.908 1.00 95.50 100 PHE A CA 1
ATOM 750 C C . PHE A 1 100 ? -8.560 4.729 9.098 1.00 95.50 100 PHE A C 1
ATOM 752 O O . PHE A 1 100 ? -8.945 4.946 10.248 1.00 95.50 100 PHE A O 1
ATOM 759 N N . GLY A 1 101 ? -7.298 4.410 8.824 1.00 94.00 101 GLY A N 1
ATOM 760 C CA . GLY A 1 101 ? -6.290 4.103 9.834 1.00 94.00 101 GLY A CA 1
ATOM 761 C C . GLY A 1 101 ? -5.915 2.612 9.892 1.00 94.00 101 GLY A C 1
ATOM 762 O O . GLY A 1 101 ? -6.241 1.862 8.978 1.00 94.00 101 GLY A O 1
ATOM 763 N N . PRO A 1 102 ? -5.192 2.178 10.942 1.00 96.06 102 PRO A N 1
ATOM 764 C CA . PRO A 1 102 ? -4.642 3.012 12.008 1.00 96.06 102 PRO A CA 1
ATOM 765 C C . PRO A 1 102 ? -3.567 3.972 11.473 1.00 96.06 102 PRO A C 1
ATOM 767 O O . PRO A 1 102 ? -2.616 3.573 10.803 1.00 96.06 102 PRO A O 1
ATOM 770 N N . VAL A 1 103 ? -3.708 5.266 11.772 1.00 96.06 103 VAL A N 1
ATOM 771 C CA . VAL A 1 103 ? -2.710 6.283 11.406 1.00 96.06 103 VAL A CA 1
ATOM 772 C C . VAL A 1 103 ? -1.601 6.279 12.457 1.00 96.06 103 VAL A C 1
ATOM 774 O O . VAL A 1 103 ? -1.812 6.740 13.579 1.00 96.06 103 VAL A O 1
ATOM 777 N N . VAL A 1 104 ? -0.421 5.767 12.102 1.00 95.56 104 VAL A N 1
ATOM 778 C CA . VAL A 1 104 ? 0.695 5.564 13.040 1.00 95.56 104 VAL A CA 1
ATOM 779 C C . VAL A 1 104 ? 1.975 6.264 12.593 1.00 95.56 104 VAL A C 1
ATOM 781 O O . VAL A 1 104 ? 2.331 6.266 11.417 1.00 95.56 104 VAL A O 1
ATOM 784 N N . THR A 1 105 ? 2.676 6.865 13.553 1.00 95.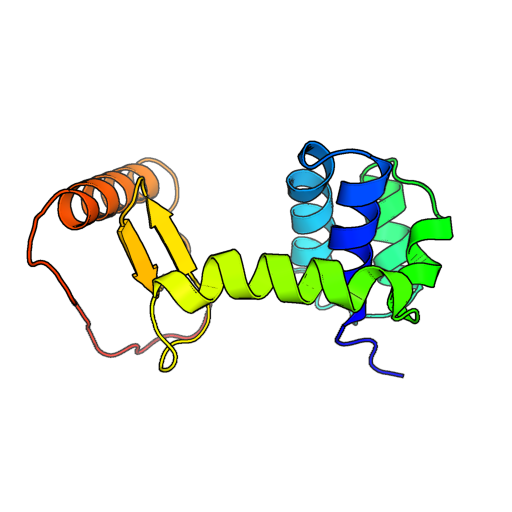06 105 THR A N 1
ATOM 785 C CA . THR A 1 105 ? 4.059 7.329 13.407 1.00 95.06 105 THR A CA 1
ATOM 786 C C . THR A 1 105 ? 4.715 7.381 14.797 1.00 95.06 105 THR A C 1
ATOM 788 O O . THR A 1 105 ? 4.125 7.980 15.703 1.00 95.06 105 THR A O 1
ATOM 791 N N . PRO A 1 106 ? 5.887 6.751 15.012 1.00 95.00 106 PRO A N 1
ATOM 792 C CA . PRO A 1 106 ? 6.545 5.781 14.125 1.00 95.00 106 PRO A CA 1
ATOM 793 C C . PRO A 1 106 ? 5.737 4.475 13.991 1.00 95.00 106 PRO A C 1
ATOM 795 O O . PRO A 1 106 ? 4.759 4.258 14.710 1.00 95.00 106 PRO A O 1
ATOM 798 N N . ALA A 1 107 ? 6.138 3.597 13.068 1.00 94.38 107 ALA A N 1
ATOM 799 C CA . ALA A 1 107 ? 5.547 2.265 12.959 1.00 94.38 107 ALA A CA 1
ATOM 800 C C . ALA A 1 107 ? 5.849 1.439 14.231 1.00 94.38 107 ALA A C 1
ATOM 802 O O . ALA A 1 107 ? 7.012 1.371 14.645 1.00 94.38 107 ALA A O 1
ATOM 803 N N . PRO A 1 108 ? 4.846 0.809 14.874 1.00 96.38 108 PRO A N 1
ATOM 804 C CA . PRO A 1 108 ? 5.094 -0.039 16.033 1.00 96.38 108 PRO A CA 1
ATOM 805 C C . PRO A 1 108 ? 5.877 -1.294 15.624 1.00 96.38 108 PRO A C 1
ATOM 807 O O . PRO A 1 108 ? 5.705 -1.819 14.525 1.00 96.38 108 PRO A O 1
ATOM 810 N N . LYS A 1 109 ? 6.738 -1.789 16.520 1.00 95.94 109 LYS A N 1
ATOM 811 C CA . LYS A 1 109 ? 7.591 -2.969 16.298 1.00 95.94 109 LYS A CA 1
ATOM 812 C C . LYS A 1 109 ? 7.394 -3.992 17.420 1.00 95.94 109 LYS A C 1
ATOM 814 O O . LYS A 1 109 ? 7.032 -3.626 18.541 1.00 95.94 109 LYS A O 1
ATOM 819 N N . GLY A 1 110 ? 7.661 -5.265 17.123 1.00 97.81 110 GLY A N 1
ATOM 820 C CA . GLY A 1 110 ? 7.548 -6.367 18.084 1.00 97.81 110 GLY A CA 1
ATOM 821 C C . GLY A 1 110 ? 6.169 -6.429 18.746 1.00 97.81 110 GLY A C 1
ATOM 822 O O . GLY A 1 110 ? 5.149 -6.207 18.099 1.00 97.81 110 GLY A O 1
ATOM 823 N N . GLU A 1 111 ? 6.145 -6.660 20.056 1.00 98.31 111 GLU A N 1
ATOM 824 C CA . GLU A 1 111 ? 4.910 -6.776 20.842 1.00 98.31 111 GLU A CA 1
ATOM 825 C C . GLU A 1 111 ? 4.007 -5.535 20.756 1.00 98.31 111 GLU A C 1
ATOM 827 O O . GLU A 1 111 ? 2.785 -5.638 20.793 1.00 98.31 111 GLU A O 1
ATOM 832 N N . ALA A 1 112 ? 4.578 -4.337 20.593 1.00 98.12 112 ALA A N 1
ATOM 833 C CA . ALA A 1 112 ? 3.768 -3.130 20.447 1.00 98.12 112 ALA A CA 1
ATOM 834 C C . ALA A 1 112 ? 2.903 -3.154 19.174 1.00 98.12 112 ALA A C 1
ATOM 836 O O . ALA A 1 112 ? 1.813 -2.584 19.183 1.00 98.12 112 ALA A O 1
ATOM 837 N N . ALA A 1 113 ? 3.366 -3.813 18.104 1.00 98.31 113 ALA A N 1
ATOM 838 C CA . ALA A 1 113 ? 2.580 -3.999 16.886 1.00 98.31 113 ALA A CA 1
ATOM 839 C C . ALA A 1 113 ? 1.424 -4.982 17.118 1.00 98.31 113 ALA A C 1
ATOM 841 O O . ALA A 1 113 ? 0.302 -4.692 16.710 1.00 98.31 113 ALA A O 1
ATOM 842 N N . GLY A 1 114 ? 1.684 -6.079 17.841 1.00 98.50 114 GLY A N 1
ATOM 843 C CA . GLY A 1 114 ? 0.665 -7.053 18.244 1.00 98.50 114 GLY A CA 1
ATOM 844 C C . GLY A 1 114 ? -0.446 -6.414 19.076 1.00 98.50 114 GLY A C 1
ATOM 845 O O . GLY A 1 114 ? -1.607 -6.474 18.695 1.00 98.50 114 GLY A O 1
ATOM 846 N N . ARG A 1 115 ? -0.093 -5.664 20.127 1.00 98.56 115 ARG A N 1
ATOM 847 C CA . ARG A 1 115 ? -1.093 -4.974 20.961 1.00 98.56 115 ARG A CA 1
ATOM 848 C C . ARG A 1 115 ? -1.938 -3.960 20.193 1.00 98.56 115 ARG A C 1
ATOM 850 O O . ARG A 1 115 ? -3.120 -3.800 20.488 1.00 98.56 115 ARG A O 1
ATOM 857 N N . LEU A 1 116 ? -1.340 -3.232 19.242 1.00 98.25 116 LEU A N 1
ATOM 858 C CA . LEU A 1 116 ? -2.114 -2.328 18.390 1.00 98.25 116 LEU A CA 1
ATOM 859 C C . LEU A 1 116 ? -3.089 -3.123 17.517 1.00 98.25 116 LEU A C 1
ATOM 861 O O . LEU A 1 116 ? -4.247 -2.733 17.402 1.00 98.25 116 LEU A O 1
ATOM 865 N N . TRP A 1 117 ? -2.625 -4.223 16.925 1.00 98.44 117 TRP A N 1
ATOM 866 C CA . TRP A 1 117 ? -3.456 -5.101 16.111 1.00 98.44 117 TRP A CA 1
ATOM 867 C C . TRP A 1 117 ? -4.629 -5.689 16.904 1.00 98.44 117 TRP A C 1
ATOM 869 O O . TRP A 1 117 ? -5.764 -5.601 16.441 1.00 98.44 117 TRP A O 1
ATOM 879 N N . ASP A 1 118 ? -4.394 -6.169 18.126 1.00 98.56 118 ASP A N 1
ATOM 880 C CA . ASP A 1 118 ? -5.454 -6.649 19.020 1.00 98.56 118 ASP A CA 1
ATOM 881 C C . ASP A 1 118 ? -6.505 -5.558 19.270 1.00 98.56 118 ASP A C 1
ATOM 883 O O . ASP A 1 118 ? -7.707 -5.806 19.184 1.00 98.56 118 ASP A O 1
ATOM 887 N N . GLY A 1 119 ? -6.061 -4.318 19.508 1.00 98.12 119 GLY A N 1
ATOM 888 C CA . GLY A 1 119 ? -6.946 -3.161 19.644 1.00 98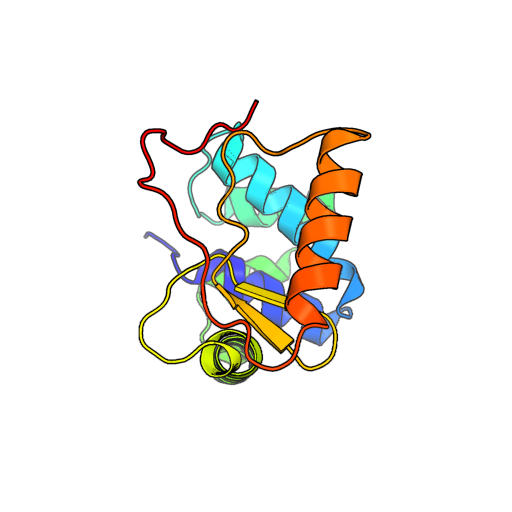.12 119 GLY A CA 1
ATOM 889 C C . GLY A 1 119 ? -7.782 -2.887 18.389 1.00 98.12 119 GLY A C 1
ATOM 890 O O . GLY A 1 119 ? -8.977 -2.621 18.507 1.00 98.12 119 GLY A O 1
ATOM 891 N N . VAL A 1 120 ? -7.184 -2.990 17.197 1.00 98.00 120 VAL A N 1
ATOM 892 C CA . VAL A 1 120 ? -7.891 -2.837 15.912 1.00 98.00 120 VAL A CA 1
ATOM 893 C C . VAL A 1 120 ? -8.953 -3.927 15.741 1.00 98.00 120 VAL A C 1
ATOM 895 O O . VAL A 1 120 ? -10.088 -3.613 15.392 1.00 98.00 120 VAL A O 1
ATOM 898 N N . VAL A 1 121 ? -8.626 -5.189 16.029 1.00 98.12 121 VAL A N 1
ATOM 899 C CA . VAL A 1 121 ? -9.579 -6.310 15.948 1.00 98.12 121 VAL A CA 1
ATOM 900 C C . VAL A 1 121 ? -10.741 -6.124 16.929 1.00 98.12 121 VAL A C 1
ATOM 902 O O . VAL A 1 121 ? -11.895 -6.344 16.562 1.00 98.12 121 VAL A O 1
ATOM 905 N N . LEU A 1 122 ? -10.464 -5.670 18.155 1.00 97.88 122 LEU A N 1
ATOM 906 C CA . LEU A 1 122 ? -11.499 -5.407 19.159 1.00 97.88 122 LEU A CA 1
ATOM 907 C C . LEU A 1 122 ? -12.493 -4.334 18.699 1.00 97.88 122 LEU A C 1
ATOM 909 O O . LEU A 1 122 ? -13.705 -4.539 18.800 1.00 97.88 122 LEU A O 1
ATOM 913 N N . VAL A 1 123 ? -12.007 -3.203 18.174 1.00 97.44 123 VAL A N 1
ATOM 914 C CA . VAL A 1 123 ? -12.906 -2.148 17.679 1.00 97.44 123 VAL A CA 1
ATOM 915 C C . VAL A 1 123 ? -13.618 -2.556 16.385 1.00 97.44 123 VAL A C 1
ATOM 917 O O . VAL A 1 123 ? -14.779 -2.198 16.214 1.00 97.44 123 VAL A O 1
ATOM 920 N N . ALA A 1 124 ? -12.989 -3.369 15.524 1.00 97.25 124 ALA A N 1
ATOM 921 C CA . ALA A 1 124 ? -13.621 -3.953 14.333 1.00 97.25 124 ALA A CA 1
ATOM 922 C C . ALA A 1 124 ? -14.832 -4.829 14.672 1.00 97.25 124 ALA A C 1
ATOM 924 O O . ALA A 1 124 ? -15.830 -4.814 13.951 1.00 97.25 124 ALA A O 1
ATOM 925 N N . GLY A 1 125 ? -14.733 -5.584 15.770 1.00 96.94 125 GLY A N 1
ATOM 926 C CA . GLY A 1 125 ? -15.771 -6.490 16.253 1.00 96.94 125 GLY A CA 1
ATOM 927 C C . GLY A 1 125 ? -16.790 -5.859 17.201 1.00 96.94 125 GLY A C 1
ATOM 928 O O . GLY A 1 125 ? -17.633 -6.586 17.718 1.00 96.94 125 GLY A O 1
ATOM 929 N N . THR A 1 126 ? -16.724 -4.547 17.464 1.00 97.38 126 THR A N 1
ATOM 930 C CA . THR A 1 126 ? -17.656 -3.845 18.361 1.00 97.38 126 THR A CA 1
ATOM 931 C C . THR A 1 126 ? -18.742 -3.130 17.548 1.00 97.38 126 THR A C 1
ATOM 933 O O . THR A 1 126 ? -18.469 -2.073 16.973 1.00 97.38 126 THR A O 1
ATOM 936 N N . PRO A 1 127 ? -19.991 -3.640 17.505 1.00 95.62 127 PRO A N 1
ATOM 937 C CA . PRO A 1 127 ? -21.068 -2.970 16.785 1.00 95.62 127 PRO A CA 1
ATOM 938 C C . PRO A 1 127 ? -21.308 -1.555 17.326 1.00 95.62 127 PRO A C 1
ATOM 940 O O . PRO A 1 127 ? -21.428 -1.356 18.534 1.00 95.62 127 PRO A O 1
ATOM 943 N N . GLY A 1 128 ? -21.401 -0.573 16.428 1.00 95.00 128 GLY A N 1
ATOM 944 C CA . GLY A 1 128 ? -21.638 0.829 16.785 1.00 95.00 128 GLY A CA 1
ATOM 945 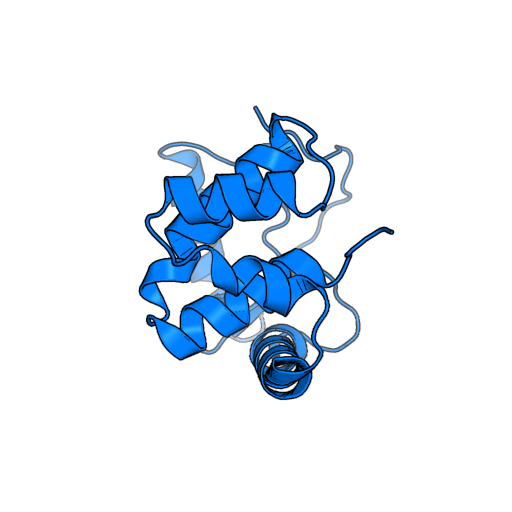C C . GLY A 1 128 ? -20.384 1.628 17.161 1.00 95.00 128 GLY A C 1
ATOM 946 O O . GLY A 1 128 ? -20.508 2.786 17.560 1.00 95.00 128 GLY A O 1
ATOM 947 N N . PHE A 1 129 ? -19.184 1.054 17.030 1.00 96.12 129 PHE A N 1
ATOM 948 C CA . PHE A 1 129 ? -17.948 1.831 17.057 1.00 96.12 129 PHE A CA 1
ATOM 949 C C . PHE A 1 129 ? -17.706 2.485 15.689 1.00 96.12 129 PHE A C 1
ATOM 951 O O . PHE A 1 129 ? -17.673 1.795 14.674 1.00 96.12 129 PHE A O 1
ATOM 958 N N . TYR A 1 130 ? -17.516 3.807 15.663 1.00 92.19 130 TYR A N 1
ATOM 959 C CA . TYR A 1 130 ? -17.336 4.562 14.413 1.00 92.19 130 TYR A CA 1
ATOM 960 C C . TYR A 1 130 ? -16.024 5.347 14.357 1.00 92.19 130 TYR A C 1
ATOM 962 O O . TYR A 1 130 ? -15.383 5.372 13.311 1.00 92.19 130 TYR A O 1
ATOM 970 N N . GLU A 1 131 ? -15.590 5.978 15.454 1.00 93.31 131 GLU A N 1
ATOM 971 C CA . GLU A 1 131 ? -14.357 6.770 15.439 1.00 93.31 131 GLU A CA 1
ATOM 972 C C . GLU A 1 131 ? -13.709 6.884 16.825 1.00 93.31 131 GLU A C 1
ATOM 974 O O . GLU A 1 131 ? -14.376 7.085 17.841 1.00 93.31 131 GLU A O 1
ATOM 979 N N . LEU A 1 132 ? -12.374 6.826 16.845 1.00 94.31 132 LEU A N 1
ATOM 980 C CA . LEU A 1 132 ? -11.533 7.295 17.942 1.00 94.31 132 LEU A CA 1
ATOM 981 C C . LEU A 1 132 ? -10.356 8.066 17.344 1.00 94.31 132 LEU A C 1
ATOM 983 O O . LEU A 1 132 ? -9.585 7.524 16.552 1.00 94.31 132 LEU A O 1
ATOM 987 N N . LYS A 1 133 ? -10.194 9.330 17.735 1.00 94.94 133 LYS A N 1
ATOM 988 C CA . LYS A 1 133 ? -9.200 10.225 17.138 1.00 94.94 133 LYS A CA 1
ATOM 989 C C . LYS A 1 133 ? -8.520 11.096 18.183 1.00 94.94 133 LYS A C 1
ATOM 991 O O . LYS A 1 133 ? -9.150 11.595 19.110 1.00 94.94 133 LYS A O 1
ATOM 996 N N . ARG A 1 134 ? -7.225 11.340 17.971 1.00 95.44 134 ARG A N 1
ATOM 997 C CA . ARG A 1 134 ? -6.456 12.408 18.626 1.00 95.44 134 ARG A CA 1
ATOM 998 C C . ARG A 1 134 ? -5.789 13.298 17.581 1.00 95.44 134 ARG A C 1
ATOM 1000 O O . ARG A 1 134 ? -5.576 12.867 16.447 1.00 95.44 134 ARG A O 1
ATOM 1007 N N . THR A 1 135 ? -5.439 14.526 17.962 1.00 96.25 135 THR A N 1
ATOM 1008 C CA . THR A 1 135 ? -4.672 15.434 17.098 1.00 96.25 135 THR A CA 1
ATOM 1009 C C . THR A 1 135 ? -3.330 14.805 16.738 1.00 96.25 135 THR A C 1
ATOM 1011 O O . THR A 1 135 ? -2.598 14.345 17.614 1.00 96.25 135 THR A O 1
ATOM 1014 N N . ARG A 1 136 ? -3.009 14.790 15.441 1.00 94.31 136 ARG A N 1
ATOM 1015 C CA . ARG A 1 136 ? -1.693 14.378 14.951 1.00 94.31 136 ARG A CA 1
ATOM 1016 C C . ARG A 1 136 ? -0.712 15.533 15.120 1.00 94.31 136 ARG A C 1
ATOM 1018 O O . ARG A 1 136 ? -0.905 16.592 14.532 1.00 94.31 136 ARG A O 1
ATOM 1025 N N . ASP A 1 137 ? 0.342 15.293 15.883 1.00 96.25 137 ASP A N 1
ATOM 1026 C CA . ASP A 1 137 ? 1.393 16.250 16.242 1.00 96.25 137 ASP A CA 1
ATOM 1027 C C . ASP A 1 137 ? 2.772 15.891 15.654 1.00 96.25 137 ASP A C 1
ATOM 1029 O O . ASP A 1 137 ? 3.716 16.665 15.778 1.00 96.25 137 ASP A O 1
ATOM 1033 N N . ALA A 1 138 ? 2.880 14.756 14.954 1.00 96.12 138 ALA A N 1
ATOM 1034 C CA . ALA A 1 138 ? 4.109 14.282 14.324 1.00 96.12 138 ALA A CA 1
ATOM 1035 C C . ALA A 1 138 ? 3.952 13.994 12.816 1.00 96.12 138 ALA A C 1
ATOM 1037 O O . ALA A 1 138 ? 2.873 13.657 12.303 1.00 96.12 138 ALA A O 1
ATOM 1038 N N . ALA A 1 139 ? 5.065 14.126 12.093 1.00 94.88 139 ALA A N 1
ATOM 1039 C CA . ALA A 1 139 ? 5.209 13.687 10.706 1.00 94.88 139 ALA A CA 1
ATOM 1040 C C . ALA A 1 139 ? 5.507 12.172 10.631 1.00 94.88 139 ALA A C 1
ATOM 1042 O O . ALA A 1 139 ? 5.866 11.575 11.650 1.00 94.88 139 ALA A O 1
ATOM 1043 N N . PRO A 1 140 ? 5.372 11.528 9.455 1.00 94.69 140 PRO A N 1
ATOM 1044 C CA . PRO A 1 140 ? 5.807 10.143 9.272 1.00 94.69 140 PRO A CA 1
ATOM 1045 C C . PRO A 1 140 ? 7.303 9.957 9.583 1.00 94.69 140 PRO A C 1
ATOM 1047 O O . PRO A 1 140 ? 8.135 10.683 9.039 1.00 94.69 140 PRO A O 1
ATOM 1050 N N . SER A 1 141 ? 7.629 8.974 10.426 1.00 94.31 141 SER A N 1
ATOM 1051 C CA . SER A 1 141 ? 8.988 8.459 10.647 1.00 94.31 141 SER A CA 1
ATOM 1052 C C . SER A 1 141 ? 9.150 7.124 9.918 1.00 94.31 141 SER A C 1
ATOM 1054 O O . SER A 1 141 ? 8.223 6.313 9.885 1.00 94.31 141 SER A O 1
ATOM 1056 N N . PHE A 1 142 ? 10.321 6.924 9.314 1.00 90.69 142 PHE A N 1
ATOM 1057 C CA . PHE A 1 142 ? 10.668 5.732 8.537 1.00 90.69 142 PHE A CA 1
ATOM 1058 C C . PHE A 1 142 ? 11.780 4.900 9.200 1.00 90.69 142 PHE A C 1
ATOM 1060 O O . PHE A 1 142 ? 12.385 4.059 8.534 1.00 90.69 142 PHE A O 1
ATOM 1067 N N . ASP A 1 143 ? 12.052 5.166 10.481 1.00 79.00 143 ASP A N 1
ATOM 1068 C CA . ASP A 1 143 ? 13.123 4.538 11.263 1.00 79.00 143 ASP A CA 1
ATOM 1069 C C . ASP A 1 143 ? 12.720 3.177 11.860 1.00 79.00 143 ASP A C 1
ATOM 1071 O O . ASP A 1 143 ? 11.539 2.935 12.207 1.00 79.00 143 ASP A O 1
#

Solvent-accessible surface area (backbone atoms only — not comparable to full-atom values): 8681 Å² total; per-residue (Å²): 125,84,39,81,58,15,68,61,37,30,48,50,50,46,29,77,77,67,37,66,80,52,44,61,59,44,49,49,43,47,47,44,38,43,72,73,70,61,49,66,65,44,68,68,55,45,41,53,26,30,56,74,65,73,43,69,68,71,49,50,60,36,29,82,50,66,90,55,48,66,61,46,50,52,56,48,45,69,60,48,62,62,56,44,91,90,65,70,86,51,69,43,70,54,84,94,36,47,38,74,28,91,86,70,62,57,68,66,60,73,69,58,34,51,56,51,49,54,52,51,52,53,52,50,71,37,89,92,66,85,86,85,85,76,89,84,88,74,72,87,52,93,120

Radius of gyration: 17.19 Å; Cα contacts (8 Å, |Δi|>4): 140; chains: 1; bounding box: 38×30×41 Å

pLDDT: mean 95.0, std 7.16, range [51.78, 98.81]

Organism: NCBI:txid1839754

Foldseek 3Di:
DQLVCQLLLLLQVCCVVPNNVLNVQLVVLLCCCCPVVVDGPDLVSNQVSCVVSVHDSCSNVSSVDCPCVVVSVVVVCVFPPQLHDPADDDWDDDPSHIDHDPPDAPQDDDVRNVVVVVVVNVLSPDPPRNDDDDDDPDDHDPD

Mean predicted aligned error: 3.44 Å

Sequence (143 aa):
MKLLWGPVRICIAAAARHGDEVLLPLYTALGRRRHLEKAQWNTDTFAAALAEVGLPADLVDTAASDEFDQALRASHHDGMDRVGMDVGTPVIAVGDTAFFGPVVTPAPKGEAAGRLWDGVVLVAGTPGFYELKRTRDAAPSFD